Protein AF-A0A7Y5IE52-F1 (afdb_monomer_lite)

Sequence (123 aa):
MKHNRIITISEHAVDRFIERFHFAGKDQENESAVRAAAERTIVSIWETASYVSDDSQGILFRNLEFNCDFVVFGKQIKTLFNSRPAARQPENHSTTDLRLQSAKSPSHNSRFRQSTQQHKPRR

pLDDT: mean 70.75, std 20.37, range [37.97, 94.06]

Radius of gyration: 37.22 Å; chains: 1; bounding box: 52×125×41 Å

Structure (mmCIF, N/CA/C/O backbone):
data_AF-A0A7Y5IE52-F1
#
_entry.id   AF-A0A7Y5IE52-F1
#
loop_
_atom_site.group_PDB
_atom_site.id
_atom_site.type_symbol
_atom_site.label_atom_id
_atom_site.label_alt_id
_atom_site.label_comp_id
_atom_site.label_asym_id
_atom_site.label_entity_id
_atom_site.label_seq_id
_atom_site.pdbx_PDB_ins_code
_atom_site.Cartn_x
_atom_site.Cartn_y
_atom_site.Cartn_z
_atom_site.occupancy
_atom_site.B_iso_or_equiv
_atom_site.auth_seq_id
_atom_site.auth_comp_id
_atom_site.auth_asym_id
_atom_site.auth_atom_id
_atom_site.pdbx_PDB_model_num
ATOM 1 N N . MET A 1 1 ? -19.022 5.246 1.467 1.00 41.66 1 MET A N 1
ATOM 2 C CA . MET A 1 1 ? -18.320 6.505 1.133 1.00 41.66 1 MET A CA 1
ATOM 3 C C . MET A 1 1 ? -16.855 6.390 1.555 1.00 41.66 1 MET A C 1
ATOM 5 O O . MET A 1 1 ? -16.558 6.598 2.725 1.00 41.66 1 MET A O 1
ATOM 9 N N . LYS A 1 2 ? -15.934 6.007 0.655 1.00 47.72 2 LYS A N 1
ATOM 10 C CA . LYS A 1 2 ? -14.486 6.073 0.935 1.00 47.72 2 LYS A CA 1
ATOM 11 C C . LYS A 1 2 ? -14.054 7.528 0.733 1.00 47.72 2 LYS A C 1
ATOM 13 O O . LYS A 1 2 ? -13.691 7.934 -0.360 1.00 47.72 2 LYS A O 1
ATOM 18 N N . HIS A 1 3 ? -14.257 8.353 1.762 1.00 44.59 3 HIS A N 1
ATOM 19 C CA . HIS A 1 3 ? -13.767 9.727 1.761 1.00 44.59 3 HIS A CA 1
ATOM 20 C C . HIS A 1 3 ? -12.264 9.732 1.510 1.00 44.59 3 HIS A C 1
ATOM 22 O O . HIS A 1 3 ? -11.558 8.9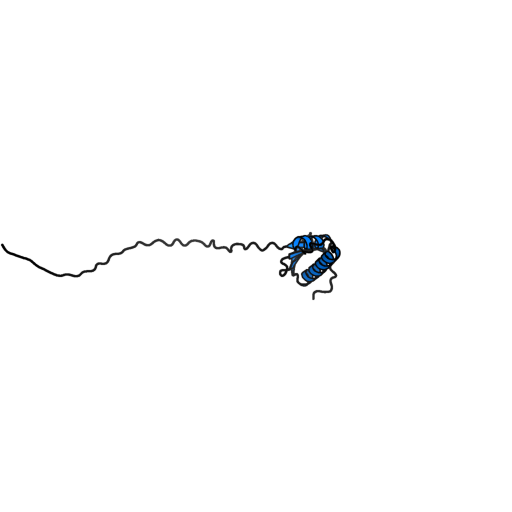19 2.100 1.00 44.59 3 HIS A O 1
ATOM 28 N N . ASN A 1 4 ? -11.862 10.680 0.668 1.00 47.56 4 ASN A N 1
ATOM 29 C CA . ASN A 1 4 ? -10.563 11.293 0.390 1.00 47.56 4 ASN A CA 1
ATOM 30 C C . ASN A 1 4 ? -9.541 11.290 1.559 1.00 47.56 4 ASN A C 1
ATOM 32 O O . ASN A 1 4 ? -9.046 12.330 1.993 1.00 47.56 4 ASN A O 1
ATOM 36 N N . ARG A 1 5 ? -9.247 10.128 2.144 1.00 60.88 5 ARG A N 1
ATOM 37 C CA . ARG A 1 5 ? -8.230 9.954 3.175 1.00 60.88 5 ARG A CA 1
ATOM 38 C C . ARG A 1 5 ? -6.921 9.804 2.430 1.00 60.88 5 ARG A C 1
ATOM 40 O O . ARG A 1 5 ? -6.614 8.721 1.949 1.00 60.88 5 ARG A O 1
ATOM 47 N N . ILE A 1 6 ? -6.190 10.912 2.336 1.00 70.50 6 ILE A N 1
ATOM 48 C CA . ILE A 1 6 ? -4.783 10.913 1.946 1.00 70.50 6 ILE A CA 1
ATOM 49 C C . ILE A 1 6 ? -4.082 9.929 2.886 1.00 70.50 6 ILE A C 1
ATOM 51 O O . ILE A 1 6 ? -3.922 10.212 4.077 1.00 70.50 6 ILE A O 1
ATOM 55 N N . ILE A 1 7 ? -3.774 8.744 2.367 1.00 83.44 7 ILE A N 1
ATOM 56 C CA . ILE A 1 7 ? -2.997 7.730 3.060 1.00 83.44 7 ILE A CA 1
ATOM 57 C C . ILE A 1 7 ? -1.553 7.888 2.602 1.00 83.44 7 ILE A C 1
ATOM 59 O O . ILE A 1 7 ? -1.281 7.992 1.408 1.00 83.44 7 ILE A O 1
ATOM 63 N N . THR A 1 8 ? -0.631 7.980 3.549 1.00 91.00 8 THR A N 1
ATOM 64 C CA . THR A 1 8 ? 0.797 7.977 3.247 1.00 91.00 8 THR A CA 1
ATOM 65 C C . THR A 1 8 ? 1.293 6.537 3.210 1.00 91.00 8 THR A C 1
ATOM 67 O O . THR A 1 8 ? 0.809 5.675 3.945 1.00 91.00 8 THR A O 1
ATOM 70 N N . ILE A 1 9 ? 2.254 6.252 2.343 1.00 90.94 9 ILE A N 1
ATOM 71 C CA . ILE A 1 9 ? 2.885 4.935 2.250 1.00 90.94 9 ILE A CA 1
ATOM 72 C C . ILE A 1 9 ? 4.276 5.081 2.863 1.00 90.94 9 ILE A C 1
ATOM 74 O O . ILE A 1 9 ? 4.981 6.040 2.561 1.00 90.94 9 ILE A O 1
ATOM 78 N N . SER A 1 10 ? 4.645 4.204 3.797 1.00 92.69 10 SER A N 1
ATOM 79 C CA . SER A 1 10 ? 6.009 4.200 4.331 1.00 92.69 10 SER A CA 1
ATOM 80 C C . SER A 1 10 ? 6.987 3.679 3.273 1.00 92.69 10 SER A C 1
ATOM 82 O O . SER A 1 10 ? 6.643 2.770 2.518 1.00 92.69 10 SER A O 1
ATOM 84 N N . GLU A 1 11 ? 8.226 4.176 3.265 1.00 90.75 11 GLU A N 1
ATOM 85 C CA . GLU A 1 11 ? 9.292 3.610 2.415 1.00 90.75 11 GLU A CA 1
ATOM 86 C C . GLU A 1 11 ? 9.443 2.103 2.649 1.00 90.75 11 GLU A C 1
ATOM 88 O O . GLU A 1 11 ? 9.511 1.323 1.707 1.00 90.75 11 GLU A O 1
ATOM 93 N N . HIS A 1 12 ? 9.351 1.678 3.913 1.00 90.81 12 HIS A N 1
ATOM 94 C CA . HIS A 1 12 ? 9.377 0.266 4.272 1.00 90.81 12 HIS A CA 1
ATOM 95 C C . HIS A 1 12 ? 8.270 -0.546 3.583 1.00 90.81 12 HIS A C 1
ATOM 97 O O . HIS A 1 12 ? 8.516 -1.664 3.143 1.00 90.81 12 HIS A O 1
ATOM 103 N N . ALA A 1 13 ? 7.051 -0.013 3.471 1.00 89.62 13 ALA A N 1
ATOM 104 C CA . ALA A 1 13 ? 5.994 -0.680 2.725 1.00 89.62 13 ALA A CA 1
ATOM 105 C C . ALA A 1 13 ? 6.368 -0.770 1.236 1.00 89.62 13 ALA A C 1
ATOM 107 O O . ALA A 1 13 ? 6.297 -1.852 0.660 1.00 89.62 13 ALA A O 1
ATOM 108 N N . VAL A 1 14 ? 6.843 0.315 0.623 1.00 89.75 14 VAL A N 1
ATOM 109 C CA . VAL A 1 14 ? 7.270 0.299 -0.788 1.00 89.75 14 VAL A CA 1
ATOM 110 C C . VAL A 1 14 ? 8.333 -0.775 -1.040 1.00 89.75 14 VAL A C 1
ATOM 112 O O . VAL A 1 14 ? 8.165 -1.602 -1.937 1.00 89.75 14 VAL A O 1
ATOM 115 N N . ASP A 1 15 ? 9.371 -0.833 -0.209 1.00 88.38 15 ASP A N 1
ATOM 116 C CA . ASP A 1 15 ? 10.450 -1.813 -0.348 1.00 88.38 15 ASP A CA 1
ATOM 117 C C . ASP A 1 15 ? 9.923 -3.250 -0.200 1.00 88.38 15 ASP A C 1
ATOM 119 O O . ASP A 1 15 ? 10.200 -4.112 -1.036 1.00 88.38 15 ASP A O 1
ATOM 123 N N . ARG A 1 16 ? 9.064 -3.508 0.797 1.00 87.75 16 ARG A N 1
ATOM 124 C CA . ARG A 1 16 ? 8.419 -4.821 0.989 1.00 87.75 16 ARG A CA 1
ATOM 125 C C . ARG A 1 16 ? 7.552 -5.231 -0.192 1.00 87.75 16 ARG A C 1
ATOM 127 O O . ARG A 1 16 ? 7.484 -6.418 -0.513 1.00 87.75 16 ARG A O 1
ATOM 134 N N . PHE A 1 17 ? 6.885 -4.274 -0.827 1.00 87.81 17 PHE A N 1
ATOM 135 C CA . PHE A 1 17 ? 6.091 -4.523 -2.019 1.00 87.81 17 PHE A CA 1
ATOM 136 C C . PHE A 1 17 ? 6.979 -4.917 -3.204 1.00 87.81 17 PHE A C 1
ATOM 138 O O . PHE A 1 17 ? 6.728 -5.940 -3.840 1.00 87.81 17 PHE A O 1
ATOM 145 N N . ILE A 1 18 ? 8.048 -4.158 -3.462 1.00 86.38 18 ILE A N 1
ATOM 146 C CA . ILE A 1 18 ? 8.996 -4.425 -4.555 1.00 86.38 18 ILE A CA 1
ATOM 147 C C . ILE A 1 18 ? 9.661 -5.794 -4.376 1.00 86.38 18 ILE A C 1
ATOM 149 O O . ILE A 1 18 ? 9.672 -6.593 -5.316 1.00 86.38 18 ILE A O 1
ATOM 153 N N . GLU A 1 19 ? 10.149 -6.091 -3.166 1.00 83.56 19 GLU A N 1
ATOM 154 C CA . GLU A 1 19 ? 10.741 -7.387 -2.814 1.00 83.56 19 GLU A CA 1
ATOM 155 C C . GLU A 1 19 ? 9.793 -8.554 -3.109 1.00 83.56 19 GLU A C 1
ATOM 157 O O . GLU A 1 19 ? 10.229 -9.621 -3.539 1.00 83.56 19 GLU A O 1
ATOM 162 N N . ARG A 1 20 ? 8.493 -8.378 -2.840 1.00 76.81 20 ARG A N 1
ATOM 163 C CA . ARG A 1 20 ? 7.517 -9.475 -2.861 1.00 76.81 20 ARG A CA 1
ATOM 164 C C . ARG A 1 20 ? 6.828 -9.695 -4.183 1.00 76.81 20 ARG A C 1
ATOM 166 O O . ARG A 1 20 ? 6.604 -10.846 -4.548 1.00 76.81 20 ARG A O 1
ATOM 173 N N . PHE A 1 21 ? 6.489 -8.628 -4.887 1.00 74.25 21 PHE A N 1
ATOM 174 C CA . PHE A 1 21 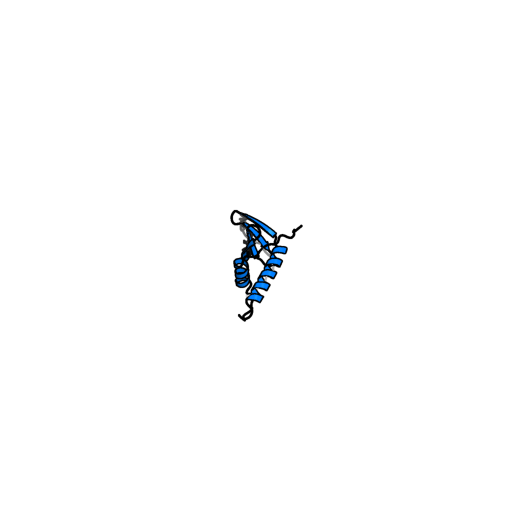? 5.804 -8.734 -6.168 1.00 74.25 21 PHE A CA 1
ATOM 175 C C . PHE A 1 21 ? 6.775 -8.885 -7.335 1.00 74.25 21 PHE A C 1
ATOM 177 O O . PHE A 1 21 ? 6.327 -8.891 -8.477 1.00 74.25 21 PHE A O 1
ATOM 184 N N . HIS A 1 22 ? 8.079 -9.049 -7.046 1.00 67.00 22 HIS A N 1
ATOM 185 C CA . HIS A 1 22 ? 9.146 -9.209 -8.029 1.00 67.00 22 HIS A CA 1
ATOM 186 C C . HIS A 1 22 ? 8.911 -8.271 -9.206 1.00 67.00 22 HIS A C 1
ATOM 188 O O . HIS A 1 22 ? 8.763 -8.733 -10.338 1.00 67.00 22 HIS A O 1
ATOM 194 N N . PHE A 1 23 ? 8.815 -6.964 -8.926 1.00 66.00 23 PHE A N 1
ATOM 195 C CA . PHE A 1 23 ? 8.780 -5.961 -9.984 1.00 66.00 23 PHE A CA 1
ATOM 196 C C . PHE A 1 23 ? 10.065 -6.143 -10.790 1.00 66.00 23 PHE A C 1
ATOM 198 O O . PHE A 1 23 ? 11.146 -5.713 -10.391 1.00 66.00 23 PHE A O 1
ATOM 205 N N . ALA A 1 24 ? 9.960 -6.918 -11.865 1.00 48.94 24 ALA A N 1
ATOM 206 C CA . ALA A 1 24 ? 11.080 -7.420 -12.627 1.00 48.94 24 ALA A CA 1
ATOM 207 C C . ALA A 1 24 ? 11.558 -6.301 -13.551 1.00 48.94 24 ALA A C 1
ATOM 209 O O . ALA A 1 24 ? 11.334 -6.330 -14.754 1.00 48.94 24 ALA A O 1
ATOM 210 N N . GLY A 1 25 ? 12.192 -5.292 -12.965 1.00 51.53 25 GLY A N 1
ATOM 211 C CA . GLY A 1 25 ? 13.090 -4.380 -13.651 1.00 51.53 25 GLY A CA 1
ATOM 212 C C . GLY A 1 25 ? 14.504 -4.800 -13.293 1.00 51.53 25 GLY A C 1
ATOM 213 O O . GLY A 1 25 ? 15.050 -4.340 -12.299 1.00 51.53 25 GLY A O 1
ATOM 214 N N . LYS A 1 26 ? 15.078 -5.725 -14.067 1.00 47.09 26 LYS A N 1
ATOM 215 C CA . LYS A 1 26 ? 16.472 -6.179 -13.925 1.00 47.09 26 LYS A CA 1
ATOM 216 C C . LYS A 1 26 ? 17.505 -5.133 -14.367 1.00 47.09 26 LYS A C 1
ATOM 218 O O . LYS A 1 26 ? 18.688 -5.449 -14.413 1.00 47.09 26 LYS A O 1
ATOM 223 N N . ASP A 1 27 ? 17.073 -3.900 -14.599 1.00 57.44 27 ASP A N 1
ATOM 224 C CA . ASP A 1 27 ? 17.926 -2.789 -14.977 1.00 57.44 27 ASP A CA 1
ATOM 225 C C . ASP A 1 27 ? 17.899 -1.768 -13.835 1.00 57.44 27 ASP A C 1
ATOM 227 O O . ASP A 1 27 ? 16.918 -1.053 -13.626 1.00 57.44 27 ASP A O 1
ATOM 231 N N . GLN A 1 28 ? 18.987 -1.732 -13.061 1.00 54.78 28 GLN A N 1
ATOM 232 C CA . GLN A 1 28 ? 19.207 -0.803 -11.941 1.00 54.78 28 GLN A CA 1
ATOM 233 C C . GLN A 1 28 ? 19.078 0.682 -12.332 1.00 54.78 28 GLN A C 1
ATOM 235 O O . GLN A 1 28 ? 19.027 1.540 -11.456 1.00 54.78 28 GLN A O 1
ATOM 240 N N . GLU A 1 29 ? 18.995 1.008 -13.623 1.00 58.62 29 GLU A N 1
ATOM 241 C CA . GLU A 1 29 ? 18.962 2.382 -14.127 1.00 58.62 29 GLU A CA 1
ATOM 242 C C . GLU A 1 29 ? 17.672 3.150 -13.783 1.00 58.62 29 GLU A C 1
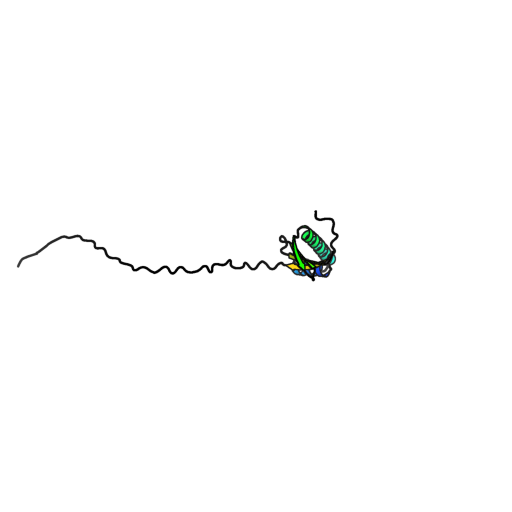ATOM 244 O O . GLU A 1 29 ? 17.654 4.370 -13.905 1.00 58.62 29 GLU A O 1
ATOM 249 N N . ASN A 1 30 ? 16.607 2.484 -13.310 1.00 77.38 30 ASN A N 1
ATOM 250 C CA . ASN A 1 30 ? 15.307 3.127 -13.065 1.00 77.38 30 ASN A CA 1
ATOM 251 C C . ASN A 1 30 ? 14.643 2.762 -11.720 1.00 77.38 30 ASN A C 1
ATOM 253 O O . ASN A 1 30 ? 13.419 2.638 -11.631 1.00 77.38 30 ASN A O 1
ATOM 257 N N . GLU A 1 31 ? 15.425 2.653 -10.642 1.00 78.62 31 GLU A N 1
ATOM 258 C CA . GLU A 1 31 ? 14.923 2.393 -9.276 1.00 78.62 31 GLU A CA 1
ATOM 259 C C . GLU A 1 31 ? 13.786 3.349 -8.860 1.00 78.62 31 GLU A C 1
ATOM 261 O O . GLU A 1 31 ? 12.765 2.927 -8.314 1.00 78.62 31 GLU A O 1
ATOM 266 N N . SER A 1 32 ? 13.914 4.636 -9.198 1.00 83.62 32 SER A N 1
ATOM 267 C CA . SER A 1 32 ? 12.883 5.648 -8.924 1.00 83.62 32 SER A CA 1
ATOM 268 C C . SER A 1 32 ? 11.557 5.347 -9.637 1.00 83.62 32 SER A C 1
ATOM 270 O O . SER A 1 32 ? 10.482 5.456 -9.044 1.00 83.62 32 SER A O 1
ATOM 272 N N . ALA A 1 33 ? 11.608 4.889 -10.892 1.00 83.31 33 ALA A N 1
ATOM 273 C CA . ALA A 1 33 ? 10.406 4.533 -11.643 1.00 83.31 33 ALA A CA 1
ATOM 274 C C . ALA A 1 33 ? 9.720 3.288 -11.060 1.00 83.31 33 ALA A C 1
ATOM 276 O O . ALA A 1 33 ? 8.489 3.240 -10.996 1.00 83.31 33 ALA A O 1
ATOM 277 N N . VAL A 1 34 ? 10.509 2.311 -10.595 1.00 84.38 34 VAL A N 1
ATOM 278 C CA . VAL A 1 34 ? 10.006 1.107 -9.916 1.00 84.38 34 VAL A CA 1
ATOM 279 C C . VAL A 1 34 ? 9.310 1.481 -8.609 1.00 84.38 34 VAL A C 1
ATOM 281 O O . VAL A 1 34 ? 8.180 1.050 -8.380 1.00 84.38 34 VAL A O 1
ATOM 284 N N . ARG A 1 35 ? 9.924 2.342 -7.790 1.00 87.56 35 ARG A N 1
ATOM 285 C CA . ARG A 1 35 ? 9.315 2.849 -6.550 1.00 87.56 35 ARG A CA 1
ATOM 286 C C . ARG A 1 35 ? 8.018 3.606 -6.807 1.00 87.56 35 ARG A C 1
ATOM 288 O O . ARG A 1 35 ? 6.997 3.279 -6.208 1.00 87.56 35 ARG A O 1
ATOM 295 N N . ALA A 1 36 ? 8.008 4.520 -7.774 1.00 86.38 36 ALA A N 1
ATOM 296 C CA . ALA A 1 36 ? 6.796 5.248 -8.140 1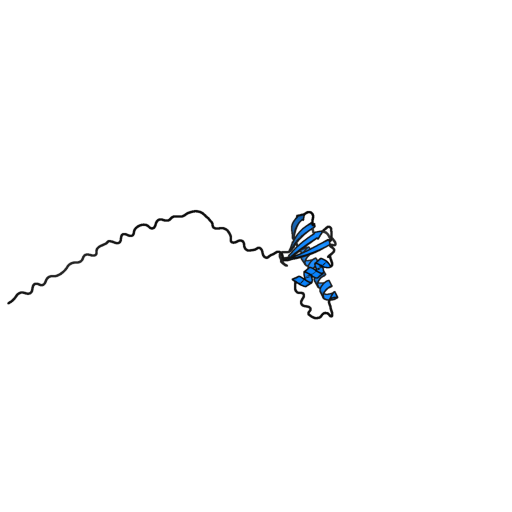.00 86.38 36 ALA A CA 1
ATOM 297 C C . ALA A 1 36 ? 5.680 4.317 -8.659 1.00 86.38 36 ALA A C 1
ATOM 299 O O . ALA A 1 36 ? 4.496 4.557 -8.421 1.00 86.38 36 ALA A O 1
ATOM 300 N N . ALA A 1 37 ? 6.026 3.244 -9.380 1.00 86.38 37 ALA A N 1
ATOM 301 C CA . ALA A 1 37 ? 5.057 2.241 -9.821 1.00 86.38 37 ALA A CA 1
ATOM 302 C C . ALA A 1 37 ? 4.512 1.406 -8.653 1.00 86.38 37 ALA A C 1
ATOM 304 O O . ALA A 1 37 ? 3.303 1.160 -8.587 1.00 86.38 37 ALA A O 1
ATOM 305 N N . ALA A 1 38 ? 5.378 1.017 -7.716 1.00 88.88 38 ALA A N 1
ATOM 306 C CA . ALA A 1 38 ? 4.990 0.321 -6.497 1.00 88.88 38 ALA A CA 1
ATOM 307 C C . ALA A 1 38 ? 4.021 1.166 -5.660 1.00 88.88 38 ALA A C 1
ATOM 309 O O . ALA A 1 38 ? 2.946 0.686 -5.313 1.00 88.88 38 ALA A O 1
ATOM 310 N N . GLU A 1 39 ? 4.329 2.444 -5.427 1.00 89.94 39 GLU A N 1
ATOM 311 C CA . GLU A 1 39 ? 3.450 3.367 -4.700 1.00 89.94 39 GLU A CA 1
ATOM 312 C C . GLU A 1 39 ? 2.062 3.469 -5.337 1.00 89.94 39 GLU A C 1
ATOM 314 O O . GLU A 1 39 ? 1.056 3.282 -4.653 1.00 89.94 39 GLU A O 1
ATOM 319 N N . ARG A 1 40 ? 1.986 3.686 -6.658 1.00 88.31 40 ARG A N 1
ATOM 320 C CA . ARG A 1 40 ? 0.702 3.733 -7.383 1.00 88.31 40 ARG A CA 1
ATOM 321 C C . ARG A 1 40 ? -0.098 2.443 -7.223 1.00 88.31 40 ARG A C 1
ATOM 323 O O . ARG A 1 40 ? -1.312 2.487 -7.032 1.00 88.31 40 ARG A O 1
ATOM 330 N N . THR A 1 41 ? 0.580 1.301 -7.277 1.00 88.69 41 THR A N 1
ATOM 331 C CA . THR A 1 41 ? -0.071 -0.004 -7.129 1.00 88.69 41 THR A CA 1
ATOM 332 C C . THR A 1 41 ? -0.597 -0.193 -5.708 1.00 88.69 41 THR A C 1
ATOM 334 O O . THR A 1 41 ? -1.733 -0.622 -5.529 1.00 88.69 41 THR A O 1
ATOM 337 N N . ILE A 1 42 ? 0.171 0.205 -4.690 1.00 89.94 42 ILE A N 1
ATOM 338 C CA . ILE A 1 42 ? -0.260 0.168 -3.286 1.00 89.94 42 ILE A CA 1
ATOM 339 C C . ILE A 1 42 ? -1.488 1.063 -3.063 1.00 89.94 42 ILE A C 1
ATOM 341 O O . ILE A 1 42 ? -2.416 0.652 -2.366 1.00 89.94 42 ILE A O 1
ATOM 345 N N . VAL A 1 43 ? -1.541 2.252 -3.677 1.00 89.06 43 VAL A N 1
ATOM 346 C CA . VAL A 1 43 ? -2.738 3.113 -3.624 1.00 89.06 43 VAL A CA 1
ATOM 347 C C . VAL A 1 43 ? -3.950 2.394 -4.224 1.00 89.06 43 VAL A C 1
ATOM 349 O O . VAL A 1 43 ? -5.003 2.350 -3.591 1.00 89.06 43 VAL A O 1
ATOM 352 N N . SER A 1 44 ? -3.797 1.760 -5.388 1.00 87.50 44 SER A N 1
ATOM 353 C CA . SER A 1 44 ? -4.876 0.977 -6.007 1.00 87.50 44 SER A CA 1
ATOM 354 C C . SER A 1 44 ? -5.337 -0.183 -5.115 1.00 87.50 44 SER A C 1
ATOM 356 O O . SER A 1 44 ? -6.533 -0.431 -4.974 1.00 87.50 44 SER A O 1
ATOM 358 N N . ILE A 1 45 ? -4.398 -0.877 -4.469 1.00 88.56 45 ILE A N 1
ATOM 359 C CA . ILE A 1 45 ? -4.681 -1.965 -3.525 1.00 88.56 45 ILE A CA 1
ATOM 360 C C . ILE A 1 45 ? -5.468 -1.448 -2.314 1.00 88.56 45 ILE A C 1
ATOM 362 O O . ILE A 1 45 ? -6.410 -2.099 -1.855 1.00 88.56 45 ILE A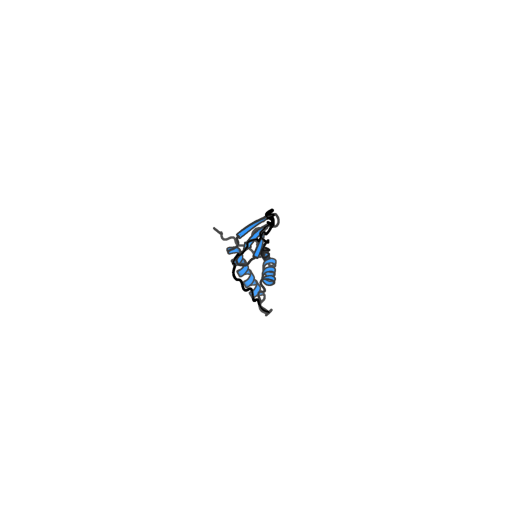 O 1
ATOM 366 N N . TRP A 1 46 ? -5.110 -0.274 -1.792 1.00 88.75 46 TRP A N 1
ATOM 367 C CA . TRP A 1 46 ? -5.817 0.366 -0.682 1.00 88.75 46 TRP A CA 1
ATOM 368 C C . TRP A 1 46 ? -7.281 0.673 -1.028 1.00 88.75 46 TRP A C 1
ATOM 370 O O . TRP A 1 46 ? -8.184 0.448 -0.214 1.00 88.75 46 TRP A O 1
ATOM 380 N N . GLU A 1 47 ? -7.541 1.136 -2.250 1.00 87.31 47 GLU A N 1
ATOM 381 C CA . GLU A 1 47 ? -8.888 1.484 -2.704 1.00 87.31 47 GLU A CA 1
ATOM 382 C C . GLU A 1 47 ? -9.844 0.292 -2.746 1.00 87.31 47 GLU A C 1
ATOM 384 O O . GLU A 1 47 ? -11.039 0.471 -2.493 1.00 87.31 47 GLU A O 1
ATOM 389 N N . THR A 1 48 ? -9.349 -0.925 -2.977 1.00 89.06 48 THR A N 1
ATOM 390 C CA . THR A 1 48 ? -10.176 -2.146 -3.020 1.00 89.06 48 THR A CA 1
ATOM 391 C C . THR A 1 48 ? -10.048 -3.024 -1.774 1.00 89.06 48 THR A C 1
ATOM 393 O O . THR A 1 48 ? -10.789 -3.994 -1.617 1.00 89.06 48 THR A O 1
ATOM 396 N N . ALA A 1 49 ? -9.198 -2.653 -0.817 1.00 89.94 49 ALA A N 1
ATOM 397 C CA . ALA A 1 49 ? -9.049 -3.401 0.420 1.00 89.94 49 ALA A CA 1
ATOM 398 C C . ALA A 1 49 ? -10.268 -3.316 1.350 1.00 89.94 49 ALA A C 1
ATOM 400 O O . ALA A 1 49 ? -11.019 -2.328 1.382 1.00 89.94 49 ALA A O 1
ATOM 401 N N . SER A 1 50 ? -10.409 -4.374 2.144 1.00 92.31 50 SER A N 1
ATOM 402 C CA . SER A 1 50 ? -11.432 -4.573 3.165 1.00 92.31 50 SER A CA 1
ATOM 403 C C . SER A 1 50 ? -10.801 -4.602 4.553 1.00 92.31 50 SER A C 1
ATOM 405 O O . SER A 1 50 ? -9.701 -5.121 4.735 1.00 92.31 50 SER A O 1
ATOM 407 N N . TYR A 1 51 ? -11.494 -4.037 5.538 1.00 92.75 51 TYR A N 1
ATOM 408 C CA . TYR A 1 51 ? -11.091 -4.121 6.943 1.00 92.75 51 TYR A CA 1
ATOM 409 C C . TYR A 1 51 ? -11.136 -5.580 7.427 1.00 92.75 51 TYR A C 1
ATOM 411 O O . TYR A 1 51 ? -12.054 -6.316 7.060 1.00 92.75 51 TYR A O 1
ATOM 419 N N . VAL A 1 52 ? -10.159 -5.981 8.247 1.00 92.81 52 VAL A N 1
ATOM 420 C CA . VAL A 1 52 ? -10.097 -7.314 8.871 1.00 92.81 52 VAL A CA 1
ATOM 421 C C . VAL A 1 52 ? -10.208 -7.217 10.388 1.00 92.81 52 VAL A C 1
ATOM 423 O O . VAL A 1 52 ? -11.087 -7.843 10.973 1.00 92.81 52 VAL A O 1
ATOM 426 N N . SER A 1 53 ? -9.305 -6.467 11.021 1.00 94.06 53 SER A N 1
ATOM 427 C CA . SER A 1 53 ? -9.207 -6.350 12.480 1.00 94.06 53 SER A CA 1
ATOM 428 C C . SER A 1 53 ? -8.391 -5.119 12.875 1.00 94.06 53 SER A C 1
ATOM 430 O O . SER A 1 53 ? -7.688 -4.548 12.044 1.00 94.06 53 SER A O 1
ATOM 432 N N . ASP A 1 54 ? -8.428 -4.738 14.147 1.00 93.62 54 ASP A N 1
ATOM 433 C CA . ASP A 1 54 ? -7.568 -3.709 14.733 1.00 93.62 54 ASP A CA 1
ATOM 434 C C . ASP A 1 54 ? -7.015 -4.145 16.095 1.00 93.62 54 ASP A C 1
ATOM 436 O O . ASP A 1 54 ? -7.654 -4.888 16.840 1.00 93.62 54 ASP A O 1
ATOM 440 N N . ASP A 1 55 ? -5.792 -3.713 16.390 1.00 90.88 55 ASP A N 1
ATOM 441 C CA . ASP A 1 55 ? -5.091 -3.970 17.644 1.00 90.88 55 ASP A CA 1
ATOM 442 C C . ASP A 1 55 ? -4.182 -2.784 18.028 1.00 90.88 55 ASP A C 1
ATOM 444 O O . ASP A 1 55 ? -4.234 -1.699 17.443 1.00 90.88 55 ASP A O 1
ATOM 448 N N . SER A 1 56 ? -3.326 -2.977 19.037 1.00 88.50 56 SER A N 1
ATOM 449 C CA . SER A 1 56 ? -2.367 -1.957 19.479 1.00 88.50 56 SER A CA 1
ATOM 450 C C . SER A 1 56 ? -1.276 -1.632 18.449 1.00 88.50 56 SER A C 1
ATOM 452 O O . SER A 1 56 ? -0.602 -0.611 18.586 1.00 88.50 56 SER A O 1
ATOM 454 N N . GLN A 1 57 ? -1.083 -2.481 17.437 1.00 83.19 57 GLN A N 1
ATOM 455 C CA . GLN A 1 57 ? -0.107 -2.313 16.360 1.00 83.19 57 GLN A CA 1
ATOM 456 C C . GLN A 1 57 ? -0.702 -1.582 15.150 1.00 83.19 57 GLN A C 1
ATOM 458 O O . GLN A 1 57 ? 0.043 -0.997 14.358 1.00 83.19 57 GLN A O 1
ATOM 463 N N . GLY A 1 58 ? -2.028 -1.568 15.010 1.00 91.00 58 GLY A N 1
ATOM 464 C CA . GLY A 1 58 ? -2.740 -0.790 14.005 1.00 91.00 58 GLY A CA 1
ATOM 465 C C . GLY A 1 58 ? -3.988 -1.491 13.487 1.00 91.00 58 GLY A C 1
ATOM 466 O O . GLY A 1 58 ? -4.557 -2.369 14.123 1.00 91.00 58 GLY A O 1
ATOM 467 N N . ILE A 1 59 ? -4.427 -1.075 12.303 1.00 92.75 59 ILE A N 1
ATOM 468 C CA . ILE A 1 59 ? -5.594 -1.630 11.625 1.00 92.75 59 ILE A CA 1
ATOM 469 C C . ILE A 1 59 ? -5.113 -2.517 10.483 1.00 92.75 59 ILE A C 1
ATOM 471 O O . ILE A 1 59 ? -4.398 -2.060 9.588 1.00 92.75 59 ILE A O 1
ATOM 475 N N . LEU A 1 60 ? -5.526 -3.776 10.502 1.00 92.94 60 LEU A N 1
ATOM 476 C CA . LEU A 1 60 ? -5.273 -4.744 9.451 1.00 92.94 60 LEU A CA 1
ATOM 477 C C . LEU A 1 60 ? -6.342 -4.633 8.365 1.00 92.94 60 LEU A C 1
ATOM 479 O O . LEU A 1 60 ? -7.545 -4.758 8.617 1.00 92.94 60 LEU A O 1
ATOM 483 N N . PHE A 1 61 ? -5.882 -4.464 7.135 1.00 92.75 61 PHE A N 1
ATOM 484 C CA . PHE A 1 61 ? -6.705 -4.524 5.940 1.00 92.75 61 PHE A CA 1
ATOM 485 C C . PHE A 1 61 ? -6.217 -5.649 5.035 1.00 92.75 61 PHE A C 1
ATOM 487 O O . PHE A 1 61 ? -5.029 -5.970 5.006 1.00 92.75 61 PHE A O 1
ATOM 494 N N . ARG A 1 62 ? -7.147 -6.223 4.276 1.00 92.06 62 ARG A N 1
ATOM 495 C CA . ARG A 1 62 ? -6.897 -7.293 3.315 1.00 92.06 62 ARG A CA 1
ATOM 496 C C . ARG A 1 62 ? -7.418 -6.913 1.948 1.00 92.06 62 ARG A C 1
ATOM 498 O O . ARG A 1 62 ? -8.557 -6.469 1.800 1.00 92.06 62 ARG A O 1
ATOM 505 N N . ASN A 1 63 ? -6.602 -7.165 0.943 1.00 91.56 63 ASN A N 1
ATOM 506 C CA . ASN A 1 63 ? -6.971 -7.108 -0.452 1.00 91.56 63 ASN A CA 1
ATOM 507 C C . ASN A 1 63 ? -6.916 -8.523 -1.043 1.00 91.56 63 ASN A C 1
ATOM 509 O O . ASN A 1 63 ? -5.855 -9.145 -1.101 1.00 91.56 63 ASN A O 1
ATOM 513 N N . LEU A 1 64 ? -8.075 -9.036 -1.462 1.00 87.19 64 LEU A N 1
ATOM 514 C CA . LE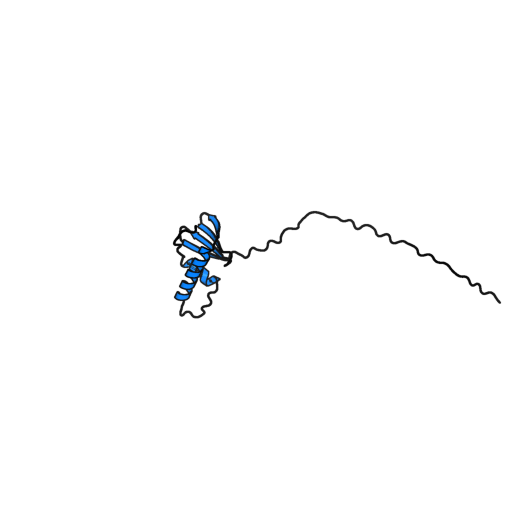U A 1 64 ? -8.200 -10.392 -2.002 1.00 87.19 64 LEU A CA 1
ATOM 515 C C . LEU A 1 64 ? -7.698 -10.507 -3.445 1.00 87.19 64 LEU A C 1
ATOM 517 O O . LEU A 1 64 ? -7.219 -11.568 -3.826 1.00 87.19 64 LEU A O 1
ATOM 521 N N . GLU A 1 65 ? -7.781 -9.429 -4.225 1.00 85.88 65 GLU A N 1
ATOM 522 C CA . GLU A 1 65 ? -7.348 -9.396 -5.627 1.00 85.88 65 GLU A CA 1
ATOM 523 C C . GLU A 1 65 ? -5.833 -9.595 -5.739 1.00 85.88 65 GLU A C 1
ATOM 525 O O . GLU A 1 65 ? -5.358 -10.379 -6.556 1.00 85.88 65 GLU A O 1
ATOM 530 N N . PHE A 1 66 ? -5.084 -8.960 -4.839 1.00 84.25 66 PHE A N 1
ATOM 531 C CA . PHE A 1 66 ? -3.626 -9.061 -4.771 1.00 84.25 66 PHE A CA 1
ATOM 532 C C . PHE A 1 66 ? -3.138 -10.059 -3.711 1.00 84.25 66 PHE A C 1
ATOM 534 O O . PHE A 1 66 ? -1.933 -10.174 -3.491 1.00 84.25 66 PHE A O 1
ATOM 541 N N . ASN A 1 67 ? -4.061 -10.767 -3.043 1.00 86.75 67 ASN A N 1
ATOM 542 C CA . ASN A 1 67 ? -3.791 -11.670 -1.919 1.00 86.75 67 ASN A CA 1
ATOM 543 C C . ASN A 1 67 ? -2.774 -11.079 -0.918 1.00 86.75 67 ASN A C 1
ATOM 545 O O . ASN A 1 67 ? -1.763 -11.698 -0.566 1.00 86.75 67 ASN A O 1
ATOM 549 N N . CYS A 1 68 ? -3.020 -9.836 -0.507 1.00 88.56 68 CYS A N 1
ATOM 550 C CA . CYS A 1 68 ? -2.128 -9.100 0.374 1.00 88.56 68 CYS A CA 1
ATOM 551 C C . CYS A 1 68 ? -2.868 -8.507 1.568 1.00 88.56 68 CYS A C 1
ATOM 553 O O . CYS A 1 68 ? -4.007 -8.049 1.481 1.00 88.56 68 CYS A O 1
ATOM 555 N N . ASP A 1 69 ? -2.168 -8.512 2.689 1.00 90.69 69 ASP A N 1
ATOM 556 C CA . ASP A 1 69 ? -2.550 -7.909 3.946 1.00 90.69 69 ASP A CA 1
ATOM 557 C C . ASP A 1 69 ? -1.606 -6.738 4.212 1.00 90.69 69 ASP A C 1
ATOM 559 O O . ASP A 1 69 ? -0.405 -6.804 3.928 1.00 90.69 69 ASP A O 1
ATOM 563 N N . PHE A 1 70 ? -2.129 -5.655 4.769 1.00 91.12 70 PHE A N 1
ATOM 564 C CA . PHE A 1 70 ? -1.305 -4.517 5.145 1.00 91.12 70 PHE A CA 1
ATOM 565 C C . PHE A 1 70 ? -1.820 -3.851 6.415 1.00 91.12 70 PHE A C 1
ATOM 567 O O . PHE A 1 70 ? -3.018 -3.833 6.708 1.00 91.12 70 PHE A O 1
ATOM 574 N N . VAL A 1 71 ? -0.872 -3.319 7.183 1.00 92.00 71 VAL A N 1
ATOM 575 C CA . VAL A 1 71 ? -1.134 -2.695 8.482 1.00 92.00 71 VAL A CA 1
ATOM 576 C C . VAL A 1 71 ? -1.104 -1.188 8.317 1.00 92.00 71 VAL A C 1
ATOM 578 O O . VAL A 1 71 ? -0.121 -0.620 7.833 1.00 92.00 71 VAL A O 1
ATOM 581 N N . VAL A 1 72 ? -2.178 -0.539 8.748 1.00 91.75 72 VAL A N 1
ATOM 582 C CA . VAL A 1 72 ? -2.329 0.913 8.741 1.00 91.75 72 VAL A CA 1
ATOM 583 C C . VAL A 1 72 ? -2.260 1.427 10.168 1.00 91.75 72 VAL A C 1
ATOM 585 O O . VAL A 1 72 ? -3.044 1.024 11.022 1.00 91.75 72 VAL A O 1
ATOM 588 N N . PHE A 1 73 ? -1.354 2.367 10.420 1.00 91.31 73 PHE A N 1
ATOM 589 C CA . PHE A 1 73 ? -1.273 3.073 11.694 1.00 91.31 73 PHE A CA 1
ATOM 590 C C . PHE A 1 73 ? -1.545 4.561 11.470 1.00 91.31 73 PHE A C 1
ATOM 592 O O . PHE A 1 73 ? -0.816 5.245 10.745 1.00 91.31 73 PHE A O 1
ATOM 599 N N . GLY A 1 74 ? -2.629 5.070 12.060 1.00 87.50 74 GLY A N 1
ATOM 600 C CA . GLY A 1 74 ? -3.105 6.429 11.810 1.00 87.50 74 GLY A CA 1
ATOM 601 C C . GLY A 1 74 ? -3.502 6.631 10.344 1.00 87.50 74 GLY A C 1
ATOM 602 O O . GLY A 1 74 ? -4.517 6.108 9.892 1.00 87.50 74 GLY A O 1
ATOM 603 N N . LYS A 1 75 ? -2.706 7.409 9.601 1.00 87.88 75 LYS A N 1
ATOM 604 C CA . LYS A 1 75 ? -2.898 7.671 8.162 1.00 87.88 75 LYS A CA 1
ATOM 605 C C . LYS A 1 75 ? -1.771 7.099 7.297 1.00 87.88 75 LYS A C 1
ATOM 607 O O . LYS A 1 75 ? -1.600 7.560 6.176 1.00 87.88 75 LYS A O 1
ATOM 612 N N . GLN A 1 76 ? -0.995 6.144 7.811 1.00 91.31 76 GLN A N 1
ATOM 613 C CA . GLN A 1 76 ? 0.155 5.582 7.105 1.00 91.31 76 GLN A CA 1
ATOM 614 C C . GLN A 1 76 ? 0.050 4.061 6.966 1.00 91.31 76 GLN A C 1
ATOM 616 O O . GLN A 1 76 ? -0.156 3.368 7.964 1.00 91.31 76 GLN A O 1
ATOM 621 N N . ILE A 1 77 ? 0.263 3.538 5.757 1.00 91.69 77 ILE A N 1
ATOM 622 C CA . ILE A 1 77 ? 0.524 2.110 5.532 1.00 91.69 77 ILE A CA 1
ATOM 623 C C . ILE A 1 77 ? 1.936 1.822 6.037 1.00 91.69 77 ILE A C 1
ATOM 625 O O . ILE A 1 77 ? 2.907 2.359 5.507 1.00 91.69 77 ILE A O 1
ATOM 629 N N . LYS A 1 78 ? 2.052 1.010 7.090 1.00 91.94 78 LYS A N 1
ATOM 630 C CA . LYS A 1 78 ? 3.326 0.706 7.751 1.00 91.94 78 LYS A CA 1
ATOM 631 C C . LYS A 1 78 ? 4.089 -0.413 7.066 1.00 91.94 78 LYS A C 1
ATOM 633 O O . LYS A 1 78 ? 5.302 -0.301 6.918 1.00 91.94 78 LYS A O 1
ATOM 638 N N . THR A 1 79 ? 3.395 -1.479 6.688 1.00 90.56 79 THR A N 1
ATOM 639 C CA . THR A 1 79 ? 3.990 -2.669 6.075 1.00 90.56 79 THR A CA 1
ATOM 640 C C . THR A 1 79 ? 2.933 -3.445 5.297 1.00 90.56 79 THR A C 1
ATOM 642 O O . THR A 1 79 ? 1.735 -3.279 5.550 1.00 90.56 79 THR A O 1
ATOM 645 N N . LEU A 1 80 ? 3.380 -4.298 4.375 1.00 89.56 80 LEU A N 1
ATOM 646 C CA . LEU A 1 80 ? 2.531 -5.216 3.620 1.00 89.56 80 LEU A CA 1
ATOM 647 C C . LEU A 1 80 ? 3.163 -6.606 3.565 1.00 89.56 80 LEU A C 1
ATOM 649 O O . LEU A 1 80 ? 4.388 -6.770 3.571 1.00 89.56 80 LEU A O 1
ATOM 653 N N . PHE A 1 81 ? 2.309 -7.618 3.511 1.00 86.00 81 PHE A N 1
ATOM 654 C CA . PHE A 1 81 ? 2.694 -9.016 3.421 1.00 86.00 81 PHE A CA 1
ATOM 655 C C . PHE A 1 81 ? 1.620 -9.807 2.680 1.00 86.00 81 PHE A C 1
ATOM 657 O O . PHE A 1 81 ? 0.452 -9.441 2.678 1.00 86.00 81 PHE A O 1
ATOM 664 N N . ASN A 1 82 ? 1.995 -10.921 2.053 1.00 82.31 82 ASN A N 1
ATOM 665 C CA . ASN A 1 82 ? 0.989 -11.805 1.473 1.00 82.31 82 ASN A CA 1
ATOM 666 C C . ASN A 1 82 ? 0.151 -12.386 2.602 1.00 82.31 82 ASN A C 1
ATOM 668 O O . ASN A 1 82 ? 0.704 -12.958 3.552 1.00 82.31 82 ASN A O 1
ATOM 672 N N . SER A 1 83 ? -1.168 -12.309 2.456 1.00 68.06 83 SER A N 1
ATOM 673 C CA . SER A 1 83 ? -2.050 -13.186 3.205 1.00 68.06 83 SER A CA 1
ATOM 674 C C . SER A 1 83 ? -1.565 -14.594 2.856 1.00 68.06 83 SER A C 1
ATOM 676 O O . SER A 1 83 ? -1.487 -14.947 1.671 1.00 68.06 83 SER A O 1
ATOM 678 N N . ARG A 1 84 ? -1.111 -15.380 3.848 1.00 56.72 84 ARG A N 1
ATOM 679 C CA . ARG A 1 84 ? -0.807 -16.801 3.608 1.00 56.72 84 ARG A CA 1
ATOM 680 C C . ARG A 1 84 ? -1.967 -17.349 2.771 1.00 56.72 84 ARG A C 1
ATOM 682 O O . ARG A 1 84 ? -3.106 -17.045 3.143 1.00 56.72 84 ARG A O 1
ATOM 689 N N . PRO A 1 85 ? -1.731 -18.123 1.690 1.00 46.47 85 PRO A N 1
ATOM 690 C CA . PRO A 1 85 ? -2.834 -18.868 1.110 1.00 46.47 85 PRO A CA 1
ATOM 691 C C . PRO A 1 85 ? -3.466 -19.587 2.290 1.00 46.47 85 PRO A C 1
ATOM 693 O O . PRO A 1 85 ? -2.734 -20.212 3.068 1.00 46.47 85 PRO A O 1
ATOM 696 N N . ALA A 1 86 ? -4.767 -19.370 2.507 1.00 47.00 86 ALA A N 1
ATOM 697 C CA . ALA A 1 86 ? -5.487 -20.089 3.536 1.00 47.00 86 ALA A CA 1
ATOM 698 C C . ALA A 1 86 ? -5.069 -21.542 3.346 1.00 47.00 86 ALA A C 1
ATOM 700 O O . ALA A 1 86 ? -5.290 -22.104 2.268 1.00 47.00 86 ALA A O 1
ATOM 701 N N . ALA A 1 87 ? -4.335 -22.101 4.315 1.00 45.28 87 ALA A N 1
ATOM 702 C CA . ALA A 1 87 ? -4.094 -23.525 4.310 1.00 45.28 87 ALA A CA 1
ATOM 703 C C . ALA A 1 87 ? -5.499 -24.089 4.175 1.00 45.28 87 ALA A C 1
ATOM 705 O O . ALA A 1 87 ? -6.346 -23.767 5.012 1.00 45.28 87 ALA A O 1
ATOM 706 N N . ARG A 1 88 ? -5.783 -24.776 3.061 1.00 46.28 88 ARG A N 1
ATOM 707 C CA . ARG A 1 88 ? -7.009 -25.548 2.927 1.00 46.28 88 ARG A CA 1
ATOM 708 C C . ARG A 1 88 ? -6.983 -26.446 4.149 1.00 46.28 88 ARG A C 1
ATOM 710 O O . ARG A 1 88 ? -6.213 -27.404 4.179 1.00 46.28 88 ARG A O 1
ATOM 717 N N . GLN A 1 89 ? -7.692 -26.055 5.204 1.00 44.38 89 GLN A N 1
ATOM 718 C CA . GLN A 1 89 ? -7.933 -26.961 6.297 1.00 44.38 89 GLN A CA 1
ATOM 719 C C . GLN A 1 89 ? -8.657 -28.120 5.622 1.00 44.38 89 GLN A C 1
ATOM 721 O O . GLN A 1 89 ? -9.623 -27.859 4.899 1.00 44.38 89 GLN A O 1
ATOM 726 N N . PRO A 1 90 ? -8.166 -29.361 5.730 1.00 45.72 90 PRO A N 1
ATOM 727 C CA . PRO A 1 90 ? -8.995 -30.480 5.342 1.00 45.72 90 PRO A CA 1
ATOM 728 C C . PRO A 1 90 ? -10.276 -30.359 6.169 1.00 45.72 90 PRO A C 1
ATOM 730 O O . PRO A 1 90 ? -10.233 -30.385 7.400 1.00 45.72 90 PRO A O 1
ATOM 733 N N . GLU A 1 91 ? -11.392 -30.116 5.486 1.00 49.00 91 GLU A N 1
ATOM 734 C CA . GLU A 1 91 ? -12.710 -30.168 6.093 1.00 49.00 91 GLU A CA 1
ATOM 735 C C . GLU A 1 91 ? -12.859 -31.525 6.794 1.00 49.00 91 GLU A C 1
ATOM 737 O O . GLU A 1 91 ? -12.524 -32.581 6.254 1.00 49.00 91 GLU A O 1
ATOM 742 N N . ASN A 1 92 ? -13.291 -31.455 8.049 1.00 49.06 92 ASN A N 1
ATOM 743 C CA . ASN A 1 92 ? -13.582 -32.573 8.934 1.00 49.06 92 ASN A CA 1
ATOM 744 C C . ASN A 1 92 ? -14.395 -33.684 8.262 1.00 49.06 92 ASN A C 1
ATOM 746 O O . ASN A 1 92 ? -15.481 -33.406 7.775 1.00 49.06 92 ASN A O 1
ATOM 750 N N . HIS A 1 93 ? -13.998 -34.944 8.466 1.00 43.06 93 HIS A N 1
ATOM 751 C CA . HIS A 1 93 ? -14.950 -36.047 8.648 1.00 43.06 93 HIS A CA 1
ATOM 752 C C . HIS A 1 93 ? -14.401 -37.071 9.653 1.00 43.06 93 HIS A C 1
ATOM 754 O O . HIS A 1 93 ? -14.019 -38.179 9.292 1.00 43.06 93 HIS A O 1
ATOM 760 N N . SER A 1 94 ? -14.390 -36.715 10.940 1.00 48.25 94 SER A N 1
ATOM 761 C CA . SER A 1 94 ? -14.444 -37.714 12.016 1.00 48.25 94 SER A CA 1
ATOM 762 C C . SER A 1 94 ? -15.873 -37.758 12.538 1.00 48.25 94 SER A C 1
ATOM 764 O O . SER A 1 94 ? -16.186 -37.224 13.599 1.00 48.25 94 SER A O 1
ATOM 766 N N . THR A 1 95 ? -16.763 -38.347 11.743 1.00 47.34 95 THR A N 1
ATOM 767 C CA . THR A 1 95 ? -18.100 -38.733 12.194 1.00 47.34 95 THR A CA 1
ATOM 768 C C . THR A 1 95 ? -18.064 -40.229 12.474 1.00 47.34 95 THR A C 1
ATOM 770 O O . THR A 1 95 ? -17.994 -41.046 11.565 1.00 47.34 95 THR A O 1
ATOM 773 N N . THR A 1 96 ? -17.988 -40.536 13.764 1.00 51.94 96 THR A N 1
ATOM 774 C CA . THR A 1 96 ? -18.633 -41.640 14.480 1.00 51.94 96 THR A CA 1
ATOM 775 C C . THR A 1 96 ? -19.187 -42.810 13.652 1.00 51.94 96 THR A C 1
ATOM 777 O O . THR A 1 96 ? -20.137 -42.653 12.896 1.00 51.94 96 THR A O 1
ATOM 780 N N . ASP A 1 97 ? -18.626 -43.989 13.935 1.00 49.41 97 ASP A N 1
ATOM 781 C CA . ASP A 1 97 ? -19.277 -45.305 14.047 1.00 49.41 97 ASP A CA 1
ATOM 782 C C . ASP A 1 97 ? -20.317 -45.710 12.980 1.00 49.41 97 ASP A C 1
ATOM 784 O O . ASP A 1 97 ? -21.489 -45.349 13.043 1.00 49.41 97 ASP A O 1
ATOM 788 N N . LEU A 1 98 ? -19.912 -46.607 12.076 1.00 45.59 98 LEU A N 1
ATOM 789 C CA . LEU A 1 98 ? -20.804 -47.651 11.571 1.00 45.59 98 LEU A CA 1
ATOM 790 C C . LEU A 1 98 ? -20.038 -48.968 11.451 1.00 45.59 98 LEU A C 1
ATOM 792 O O . LEU A 1 98 ? -19.506 -49.350 10.408 1.00 45.59 98 LEU A O 1
ATOM 796 N N . ARG A 1 99 ? -20.030 -49.701 12.564 1.00 52.91 99 ARG A N 1
ATOM 797 C CA . ARG A 1 99 ? -19.860 -51.152 12.587 1.00 52.91 99 ARG A CA 1
ATOM 798 C C . ARG A 1 99 ? -21.008 -51.803 11.801 1.00 52.91 99 ARG A C 1
ATOM 800 O O . ARG A 1 99 ? -22.020 -52.176 12.390 1.00 52.91 99 ARG A O 1
ATOM 807 N N . LEU A 1 100 ? -20.856 -51.985 10.487 1.00 47.81 100 LEU A N 1
ATOM 808 C CA . LEU A 1 100 ? -21.687 -52.938 9.746 1.00 47.81 100 LEU A CA 1
ATOM 809 C C . LEU A 1 100 ? -21.043 -54.322 9.789 1.00 47.81 100 LEU A C 1
ATOM 811 O O . LEU A 1 100 ? -19.953 -54.571 9.284 1.00 47.81 100 LEU A O 1
ATOM 815 N N . GLN A 1 101 ? -21.758 -55.204 10.470 1.00 44.81 101 GLN A N 1
ATOM 816 C CA . GLN A 1 101 ? -21.477 -56.612 10.667 1.00 44.81 101 GLN A CA 1
ATOM 817 C C . GLN A 1 101 ? -21.440 -57.333 9.312 1.00 44.81 101 GLN A C 1
ATOM 819 O O . GLN A 1 101 ? -22.424 -57.319 8.575 1.00 44.81 101 GLN A O 1
ATOM 824 N N . SER A 1 102 ? -20.333 -58.011 9.003 1.00 44.88 102 SER A N 1
ATOM 825 C CA . SER A 1 102 ? -20.283 -58.984 7.910 1.00 44.88 102 SER A CA 1
ATOM 826 C C . SER A 1 102 ? -21.206 -60.155 8.243 1.00 44.88 102 SER A C 1
ATOM 828 O O . SER A 1 102 ? -20.873 -61.038 9.037 1.00 44.88 102 SER A O 1
ATOM 830 N N . ALA A 1 103 ? -22.402 -60.126 7.662 1.00 44.53 103 ALA A N 1
ATOM 831 C CA . ALA A 1 103 ? -23.364 -61.206 7.726 1.00 44.53 103 ALA A CA 1
ATOM 832 C C . ALA A 1 103 ? -22.877 -62.405 6.897 1.00 44.53 103 ALA A C 1
ATOM 834 O O . ALA A 1 103 ? -22.464 -62.283 5.746 1.00 44.53 103 ALA A O 1
ATOM 835 N N . LYS A 1 104 ? -22.949 -63.565 7.548 1.00 43.59 104 LYS A N 1
ATOM 836 C CA . LYS A 1 104 ? -22.836 -64.935 7.042 1.00 43.59 104 LYS A CA 1
ATOM 837 C C . LYS A 1 104 ? -23.381 -65.104 5.616 1.00 43.59 104 LYS A C 1
ATOM 839 O O . LYS A 1 104 ? -24.548 -64.819 5.370 1.00 43.59 104 LYS A O 1
ATOM 844 N N . SER A 1 105 ? -22.583 -65.701 4.735 1.00 42.81 105 SER A N 1
ATOM 845 C CA . SER A 1 105 ? -23.059 -66.320 3.493 1.00 42.81 105 SER A CA 1
ATOM 846 C C . SER A 1 105 ? -23.695 -67.686 3.783 1.00 42.81 105 SER A C 1
ATOM 848 O O . SER A 1 105 ? -23.031 -68.535 4.379 1.00 42.81 105 SER A O 1
ATOM 850 N N . PRO A 1 106 ? -24.913 -67.969 3.291 1.00 48.47 106 PRO A N 1
ATOM 851 C CA . PRO A 1 106 ? -25.323 -69.325 2.963 1.00 48.47 106 PRO A CA 1
ATOM 852 C C . PRO A 1 106 ? -25.555 -69.423 1.450 1.00 48.47 106 PRO A C 1
ATOM 854 O O . PRO A 1 106 ? -26.430 -68.760 0.900 1.00 48.47 106 PRO A O 1
ATOM 857 N N . SER A 1 107 ? -24.781 -70.264 0.762 1.00 39.41 107 SER A N 1
ATOM 858 C CA . SER A 1 107 ? -25.089 -70.660 -0.614 1.00 39.41 107 SER A CA 1
ATOM 859 C C . SER A 1 107 ? -25.401 -72.148 -0.629 1.00 39.41 107 SER A C 1
ATOM 861 O O . SER A 1 107 ? -24.515 -72.992 -0.547 1.00 39.41 107 SER A O 1
ATOM 863 N N . HIS A 1 108 ? -26.692 -72.456 -0.671 1.00 44.69 108 HIS A N 1
ATOM 864 C CA . HIS A 1 108 ? -27.221 -73.779 -0.956 1.00 44.69 108 HIS A CA 1
ATOM 865 C C . HIS A 1 108 ? -28.472 -73.564 -1.808 1.00 44.69 108 HIS A C 1
ATOM 867 O O . HIS A 1 108 ? -29.469 -73.057 -1.301 1.00 44.69 108 HIS A O 1
ATOM 873 N N . ASN A 1 109 ? -28.439 -73.953 -3.087 1.00 37.97 109 ASN A N 1
ATOM 874 C CA . ASN A 1 109 ? -29.559 -74.718 -3.625 1.00 37.97 109 ASN A CA 1
ATOM 875 C C . ASN A 1 109 ? -29.234 -75.488 -4.913 1.00 37.97 109 ASN A C 1
ATOM 877 O O . ASN A 1 109 ? -28.994 -74.926 -5.978 1.00 37.97 109 ASN A O 1
ATOM 881 N N . SER A 1 110 ? -29.238 -76.807 -4.730 1.00 44.62 110 SER A N 1
ATOM 882 C CA . SER A 1 110 ? -29.828 -77.861 -5.558 1.00 44.62 110 SER A CA 1
ATOM 883 C C . SER A 1 110 ? -30.316 -77.528 -6.982 1.00 44.62 110 SER A C 1
ATOM 885 O O . SER A 1 110 ? -31.215 -76.720 -7.206 1.00 44.62 110 SER A O 1
ATOM 887 N N . ARG A 1 111 ? -29.827 -78.312 -7.954 1.00 41.81 111 ARG A N 1
ATOM 888 C CA . ARG A 1 111 ? -30.505 -78.537 -9.237 1.00 41.81 111 ARG A CA 1
ATOM 889 C C . ARG A 1 111 ? -30.576 -80.036 -9.526 1.00 41.81 111 ARG A C 1
ATOM 891 O O . ARG A 1 111 ? -29.577 -80.682 -9.816 1.00 41.81 111 ARG A O 1
ATOM 898 N N . PHE A 1 112 ? -31.787 -80.566 -9.411 1.00 44.59 112 PHE A N 1
ATOM 899 C CA . PHE A 1 112 ? -32.205 -81.903 -9.824 1.00 44.59 112 PHE A CA 1
ATOM 900 C C . PHE A 1 112 ? -32.349 -81.961 -11.355 1.00 44.59 112 PHE A C 1
ATOM 902 O O . PHE A 1 112 ? -32.974 -81.065 -11.926 1.00 44.59 112 PHE A O 1
ATOM 909 N N . ARG A 1 113 ? -31.884 -83.040 -12.003 1.00 43.31 113 ARG A N 1
ATOM 910 C CA . ARG A 1 113 ? -32.623 -83.741 -13.075 1.00 43.31 113 ARG A CA 1
ATOM 911 C C . ARG A 1 113 ? -32.044 -85.139 -13.352 1.00 43.31 113 ARG A C 1
ATOM 913 O O . ARG A 1 113 ? -30.837 -85.335 -13.359 1.00 43.31 113 ARG A O 1
ATOM 920 N N . GLN A 1 114 ? -32.976 -86.076 -13.521 1.00 43.38 114 GLN A N 1
ATOM 921 C CA . GLN A 1 114 ? -32.854 -87.525 -13.714 1.00 43.38 114 GLN A CA 1
ATOM 922 C C . GLN A 1 114 ? -32.499 -87.941 -15.157 1.00 43.38 114 GLN A C 1
ATOM 924 O O . GLN A 1 114 ? -32.567 -87.112 -16.064 1.00 43.38 114 GLN A O 1
ATOM 929 N N . SER A 1 115 ? -32.311 -89.267 -15.309 1.00 42.28 115 SER A N 1
ATOM 930 C CA . SER A 1 115 ? -32.409 -90.124 -16.518 1.00 42.28 115 SER A CA 1
ATOM 931 C C . SER A 1 115 ? -31.048 -90.498 -17.127 1.00 42.28 115 SER A C 1
ATOM 933 O O . SER A 1 115 ? -30.213 -89.628 -17.312 1.00 42.28 115 SER A O 1
ATOM 935 N N . THR A 1 116 ? -30.705 -91.754 -17.444 1.00 49.03 116 THR A N 1
ATOM 936 C CA . THR A 1 116 ? -31.504 -92.963 -17.731 1.00 49.03 116 THR A CA 1
ATOM 937 C C . THR A 1 116 ? -30.633 -94.228 -17.647 1.00 49.03 116 THR A C 1
ATOM 939 O O . THR A 1 116 ? -29.418 -94.176 -17.804 1.00 49.03 116 THR A O 1
ATOM 942 N N . GLN A 1 117 ? -31.309 -95.361 -17.438 1.00 46.94 117 GLN A N 1
ATOM 943 C CA . GLN A 1 117 ? -30.877 -96.754 -17.614 1.00 46.94 117 GLN A CA 1
ATOM 944 C C . GLN A 1 117 ? -29.893 -97.010 -18.775 1.00 46.94 117 GLN A C 1
ATOM 946 O O . GLN A 1 117 ? -30.105 -96.498 -19.869 1.00 46.94 117 GLN A O 1
ATOM 951 N N . GLN A 1 118 ? -28.973 -97.969 -18.599 1.00 47.16 118 GLN A N 1
ATOM 952 C CA . GLN A 1 118 ? -28.942 -99.167 -19.455 1.00 47.16 118 GLN A CA 1
ATOM 953 C C . GLN A 1 118 ? -28.117 -100.302 -18.824 1.00 47.16 118 GLN A C 1
ATOM 955 O O . GLN A 1 118 ? -26.892 -100.269 -18.751 1.00 47.16 118 GLN A O 1
ATOM 960 N N . HIS A 1 119 ? -28.838 -101.337 -18.396 1.00 38.94 119 HIS A N 1
ATOM 961 C CA . HIS A 1 119 ? -28.329 -102.687 -18.187 1.00 38.94 119 HIS A CA 1
ATOM 962 C C . HIS A 1 119 ? -27.934 -103.279 -19.550 1.00 38.94 119 HIS A C 1
ATOM 964 O O . HIS A 1 119 ? -28.741 -103.276 -20.479 1.00 38.94 119 HIS A O 1
ATOM 970 N N . LYS A 1 120 ? -26.734 -103.852 -19.653 1.00 55.00 120 LYS A N 1
ATOM 971 C CA . LYS A 1 120 ? -26.331 -104.744 -20.747 1.00 55.00 120 LYS A CA 1
ATOM 972 C C . LYS A 1 120 ? -26.145 -106.143 -20.145 1.00 55.00 120 LYS A C 1
ATOM 974 O O . LYS A 1 120 ? -25.318 -106.274 -19.245 1.00 55.00 120 LYS A O 1
ATOM 979 N N . PRO A 1 121 ? -26.908 -107.171 -20.550 1.00 57.16 121 PRO A N 1
ATOM 980 C CA . PRO A 1 121 ? -26.615 -108.549 -20.187 1.00 57.16 121 PRO A CA 1
ATOM 981 C C . PRO A 1 121 ? -25.950 -109.303 -21.348 1.00 57.16 121 PRO A C 1
ATOM 983 O O . PRO A 1 121 ? -26.021 -108.876 -22.501 1.00 57.16 121 PRO A O 1
ATOM 986 N N . ARG A 1 122 ? -25.453 -110.499 -21.000 1.00 46.25 122 ARG A N 1
ATOM 987 C CA . ARG A 1 122 ? -24.873 -111.576 -21.828 1.00 46.25 122 ARG A CA 1
ATOM 988 C C . ARG A 1 122 ? -23.371 -111.408 -22.095 1.00 46.25 122 ARG A C 1
ATOM 990 O O . ARG A 1 122 ? -22.952 -110.370 -22.581 1.00 46.25 122 ARG A O 1
ATOM 997 N N . ARG A 1 123 ? -22.533 -112.411 -21.844 1.00 55.22 123 ARG A N 1
ATOM 998 C CA . ARG A 1 123 ? -22.769 -113.846 -21.636 1.00 55.22 123 ARG A CA 1
ATOM 999 C C . ARG A 1 123 ? -21.562 -114.445 -20.927 1.00 55.22 123 ARG A C 1
ATOM 1001 O O . ARG A 1 123 ? -20.471 -113.864 -21.109 1.00 55.22 123 ARG A O 1
#

Secondary structure (DSSP, 8-state):
-------EE-HHHHHHHHHHHT-----GGGHHHHHHHHHHHHHHHHHH-EEEEEETTEEEEEETTTTEEEEEETTEEEEEEE-----------------------------------------

Foldseek 3Di:
DPPPQQAAEDPQALVQQCVPVVPPPPDPPPPVVSSVVSVVVVVVQVVQWDWDDADPQATWIARPVQQKIFGDDPRYTDHMDHNPPPPPPPPDDPDDDDPDDPDDDDDDDDDDDDDDDDDDDDD